Protein AF-A0A497QZU1-F1 (afdb_monomer_lite)

Sequence (92 aa):
HVEPPEGDLGTTFKISGMVVDENHVGLEGFRVVLYESVGMEEKPIDETYTDEHGAFVFYWKPSYSGTYFFVVKAFNRDGVMTSRATGSFKVL

Radius of gyration: 13.89 Å; chains: 1; bounding box: 35×28×38 Å

pLDDT: mean 94.3, std 6.15, range [54.34, 98.62]

Structure (mmCIF, N/CA/C/O backbone):
data_AF-A0A497QZU1-F1
#
_entry.id   AF-A0A497QZU1-F1
#
loop_
_atom_site.group_PDB
_atom_site.id
_atom_site.type_symbol
_atom_site.label_atom_id
_atom_site.label_alt_id
_atom_site.label_comp_id
_atom_site.label_asym_id
_atom_site.label_entity_id
_atom_site.label_seq_id
_atom_site.pdbx_PDB_ins_code
_atom_site.Cartn_x
_atom_site.Cartn_y
_atom_site.Cartn_z
_atom_site.occupancy
_atom_site.B_iso_or_equiv
_atom_site.auth_seq_id
_atom_site.auth_comp_id
_atom_site.auth_asym_id
_atom_site.auth_atom_id
_atom_site.pdbx_PDB_model_num
ATOM 1 N N . HIS A 1 1 ? -16.239 19.260 -2.091 1.00 54.34 1 HIS A N 1
ATOM 2 C CA . HIS A 1 1 ? -15.737 18.485 -0.943 1.00 54.34 1 HIS A CA 1
ATOM 3 C C . HIS A 1 1 ? -16.260 17.074 -1.135 1.00 54.34 1 HIS A C 1
ATOM 5 O O . HIS A 1 1 ? -17.466 16.939 -1.282 1.00 54.34 1 HIS A O 1
ATOM 11 N N . VAL A 1 2 ? -15.384 16.083 -1.303 1.00 70.56 2 VAL A N 1
ATOM 12 C CA . VAL A 1 2 ? -15.798 14.676 -1.406 1.00 70.56 2 VAL A CA 1
ATOM 13 C C . VAL A 1 2 ? -15.591 14.089 -0.022 1.00 70.56 2 VAL A C 1
ATOM 15 O O . VAL A 1 2 ? -14.485 14.183 0.511 1.00 70.56 2 VAL A O 1
ATOM 18 N N . GLU A 1 3 ? -16.661 13.587 0.580 1.00 77.75 3 GLU A N 1
ATOM 19 C CA . GLU A 1 3 ? -16.572 12.914 1.872 1.00 77.75 3 GLU A CA 1
ATOM 20 C C . GLU A 1 3 ? -15.766 11.618 1.716 1.00 77.75 3 GLU A C 1
ATOM 22 O O . GLU A 1 3 ? -15.866 10.958 0.674 1.00 77.75 3 GLU A O 1
ATOM 27 N N . PRO A 1 4 ? -14.924 11.264 2.701 1.00 82.62 4 PRO A N 1
ATOM 28 C CA . PRO A 1 4 ? -14.198 10.009 2.647 1.00 82.62 4 PRO A CA 1
ATOM 29 C C . PRO A 1 4 ? -15.186 8.835 2.657 1.00 82.62 4 PRO A C 1
ATOM 31 O O . PRO A 1 4 ? -16.232 8.928 3.300 1.00 82.62 4 PRO A O 1
ATOM 34 N N . PRO A 1 5 ? -14.853 7.720 1.992 1.00 85.50 5 PRO A N 1
ATOM 35 C CA . PRO A 1 5 ? -15.611 6.486 2.147 1.00 85.50 5 PRO A CA 1
ATOM 36 C C . PRO A 1 5 ? -15.727 6.098 3.629 1.00 85.50 5 PRO A C 1
ATOM 38 O O . PRO A 1 5 ? -14.784 6.287 4.404 1.00 85.50 5 PRO A O 1
ATOM 41 N N . GLU A 1 6 ? -16.897 5.575 3.999 1.00 91.44 6 GLU A N 1
ATOM 42 C CA . GLU A 1 6 ? -17.244 5.208 5.373 1.00 91.44 6 GLU A CA 1
ATOM 43 C C . GLU A 1 6 ? -17.329 3.686 5.557 1.00 91.44 6 GLU A C 1
ATOM 45 O O . GLU A 1 6 ? -17.625 2.947 4.613 1.00 91.44 6 GLU A O 1
ATOM 50 N N . GLY A 1 7 ? -17.095 3.207 6.779 1.00 89.69 7 GLY A N 1
ATOM 51 C CA . GLY A 1 7 ? -17.311 1.807 7.139 1.00 89.69 7 GLY A CA 1
ATOM 52 C C . GLY A 1 7 ? -17.229 1.546 8.638 1.00 89.69 7 GLY A C 1
ATOM 53 O O . GLY A 1 7 ? -16.732 2.375 9.393 1.00 89.69 7 GLY A O 1
ATOM 54 N N . ASP A 1 8 ? -17.705 0.382 9.067 1.00 92.31 8 ASP A N 1
ATOM 55 C CA . ASP A 1 8 ? -17.843 0.072 10.491 1.00 92.31 8 ASP A CA 1
ATOM 56 C C . ASP A 1 8 ? -16.532 -0.398 11.127 1.00 92.31 8 ASP A C 1
ATOM 58 O O . ASP A 1 8 ? -15.763 -1.171 10.530 1.00 92.31 8 ASP A O 1
ATOM 62 N N . LEU A 1 9 ? -16.315 -0.006 12.386 1.00 91.88 9 LEU A N 1
ATOM 63 C CA . LEU A 1 9 ? -15.245 -0.554 13.210 1.00 91.88 9 LEU A CA 1
ATOM 64 C C . LEU A 1 9 ? -15.277 -2.091 13.225 1.00 91.88 9 LEU A C 1
ATOM 66 O O . LEU A 1 9 ? -16.311 -2.731 13.402 1.00 91.88 9 LEU A O 1
ATOM 70 N N . GLY A 1 10 ? -14.105 -2.706 13.074 1.00 85.75 10 GLY A N 1
ATOM 71 C CA . GLY A 1 10 ? -13.967 -4.159 13.076 1.00 85.75 10 GLY A CA 1
ATOM 72 C C . GLY A 1 10 ? -14.101 -4.817 11.696 1.00 85.75 10 GLY A C 1
ATOM 73 O O . GLY A 1 10 ? -13.746 -5.995 11.567 1.00 85.75 10 GLY A O 1
ATOM 74 N N . THR A 1 11 ? -14.526 -4.069 10.675 1.00 91.12 11 THR A N 1
ATOM 75 C CA . THR A 1 11 ? -14.531 -4.505 9.271 1.00 91.12 11 THR A CA 1
ATOM 76 C C . THR A 1 11 ? -13.116 -4.483 8.694 1.00 91.12 11 THR A C 1
ATOM 78 O O . THR A 1 11 ? -12.326 -3.589 8.988 1.00 91.12 11 THR A O 1
ATOM 81 N N . THR A 1 12 ? -12.774 -5.476 7.872 1.00 93.44 12 THR A N 1
ATOM 82 C CA . THR A 1 12 ? -11.526 -5.456 7.098 1.00 93.44 12 THR A CA 1
ATOM 83 C C . THR A 1 12 ? -11.755 -4.719 5.785 1.00 93.44 12 THR A C 1
ATOM 85 O O . THR A 1 12 ? -12.603 -5.110 4.985 1.00 93.44 12 THR A O 1
ATOM 88 N N . PHE A 1 13 ? -10.959 -3.686 5.541 1.00 92.00 13 PHE A N 1
ATOM 89 C CA . PHE A 1 13 ? -10.965 -2.892 4.323 1.00 92.00 13 PHE A CA 1
ATOM 90 C C . PHE A 1 13 ? -9.839 -3.319 3.391 1.00 92.00 13 PHE A C 1
ATOM 92 O O . PHE A 1 13 ? -8.717 -3.605 3.817 1.00 92.00 13 PHE A O 1
ATOM 99 N N . LYS A 1 14 ? -10.146 -3.333 2.095 1.00 94.94 14 LYS A N 1
ATOM 100 C CA . LYS A 1 14 ? -9.171 -3.571 1.035 1.00 94.94 14 LYS A CA 1
ATOM 101 C C . LYS A 1 14 ? -8.634 -2.230 0.542 1.00 94.94 14 LYS A C 1
ATOM 103 O O . LYS A 1 14 ? -9.401 -1.415 0.037 1.00 94.94 14 LYS A O 1
ATOM 108 N N . ILE A 1 15 ? -7.323 -2.036 0.632 1.00 95.19 15 ILE A N 1
ATOM 109 C CA . ILE A 1 15 ? -6.618 -0.902 0.025 1.00 95.19 15 ILE A CA 1
ATOM 110 C C . ILE A 1 15 ? -5.757 -1.475 -1.094 1.00 95.19 15 ILE A C 1
ATOM 112 O O . ILE A 1 15 ? -4.899 -2.313 -0.845 1.00 95.19 15 ILE A O 1
ATOM 116 N N . SER A 1 16 ? -5.997 -1.068 -2.334 1.00 96.44 16 SER A N 1
ATOM 117 C CA . SER A 1 16 ? -5.284 -1.613 -3.492 1.00 96.44 16 SER A CA 1
ATOM 118 C C . SER A 1 16 ? -4.989 -0.543 -4.524 1.00 96.44 16 SER A C 1
ATOM 120 O O . SER A 1 16 ? -5.701 0.456 -4.609 1.00 96.44 16 SER A O 1
ATOM 122 N N . GLY A 1 17 ? -3.975 -0.791 -5.340 1.00 96.56 17 GLY A N 1
ATOM 123 C CA . GLY A 1 17 ? -3.597 0.076 -6.444 1.00 96.56 17 GLY A CA 1
ATOM 124 C C . GLY A 1 17 ? -2.631 -0.623 -7.388 1.00 96.56 17 GLY A C 1
ATOM 125 O O . GLY A 1 17 ? -2.427 -1.835 -7.301 1.00 96.56 17 GLY A O 1
ATOM 126 N N . MET A 1 18 ? -2.043 0.165 -8.284 1.00 97.56 18 MET A N 1
ATOM 127 C CA . MET A 1 18 ? -1.030 -0.291 -9.229 1.00 97.56 18 MET A CA 1
ATOM 128 C C . MET A 1 18 ? 0.171 0.651 -9.211 1.00 97.56 18 MET A C 1
ATOM 130 O O . MET A 1 18 ? 0.017 1.860 -9.032 1.00 97.56 18 MET A O 1
ATOM 134 N N . VAL A 1 19 ? 1.354 0.090 -9.427 1.00 97.38 19 VAL A N 1
ATOM 135 C CA . VAL A 1 19 ? 2.569 0.819 -9.779 1.00 97.38 19 VAL A CA 1
ATOM 136 C C . VAL A 1 19 ? 2.834 0.534 -11.249 1.00 97.38 19 VAL A C 1
ATOM 138 O O . VAL A 1 19 ? 3.034 -0.617 -11.634 1.00 97.38 19 VAL A O 1
ATOM 141 N N . VAL A 1 20 ? 2.794 1.581 -12.065 1.00 97.38 20 VAL A N 1
ATOM 142 C CA . VAL A 1 20 ? 2.975 1.492 -13.515 1.00 97.38 20 VAL A CA 1
ATOM 143 C C . VAL A 1 20 ? 4.053 2.464 -13.979 1.00 97.38 20 VAL A C 1
ATOM 145 O O . VAL A 1 20 ? 4.320 3.462 -13.306 1.00 97.38 20 VAL A O 1
ATOM 148 N N . ASP A 1 21 ? 4.679 2.170 -15.113 1.00 95.62 21 ASP A N 1
ATOM 149 C CA . ASP A 1 21 ? 5.568 3.107 -15.798 1.00 95.62 21 ASP A CA 1
ATOM 150 C C . ASP A 1 21 ? 4.790 4.176 -16.595 1.00 95.62 21 ASP A C 1
ATOM 152 O O . ASP A 1 21 ? 3.558 4.249 -16.569 1.00 95.62 21 ASP A O 1
ATOM 156 N N . GLU A 1 22 ? 5.516 5.022 -17.329 1.00 95.19 22 GLU A N 1
ATOM 157 C CA . GLU A 1 22 ? 4.936 6.067 -18.186 1.00 95.19 22 GLU A CA 1
ATOM 158 C C . GLU A 1 22 ? 4.044 5.526 -19.319 1.00 95.19 22 GLU A C 1
ATOM 160 O O . GLU A 1 22 ? 3.162 6.231 -19.811 1.00 95.19 22 GLU A O 1
ATOM 165 N N . ASN A 1 23 ? 4.226 4.259 -19.698 1.00 96.88 23 ASN A N 1
ATOM 166 C CA . ASN A 1 23 ? 3.449 3.565 -20.721 1.00 96.88 23 ASN A CA 1
ATOM 167 C C . ASN A 1 23 ? 2.274 2.773 -20.123 1.00 96.88 23 ASN A C 1
ATOM 169 O O . ASN A 1 23 ? 1.609 2.033 -20.847 1.00 96.88 23 ASN A O 1
ATOM 173 N N . HIS A 1 24 ? 1.986 2.952 -18.828 1.00 93.94 24 HIS A N 1
ATOM 174 C CA . HIS A 1 24 ? 0.970 2.216 -18.072 1.00 93.94 24 HIS A CA 1
ATOM 175 C C . HIS A 1 24 ? 1.233 0.700 -17.991 1.00 93.94 24 HIS A C 1
ATOM 177 O O . HIS A 1 24 ? 0.303 -0.086 -17.802 1.00 93.94 24 HIS A O 1
ATOM 183 N N . VAL A 1 25 ? 2.496 0.280 -18.107 1.00 97.62 25 VAL A N 1
ATOM 184 C CA . VAL A 1 25 ? 2.913 -1.111 -17.904 1.00 97.62 25 VAL A CA 1
ATOM 185 C C . VAL A 1 25 ? 3.188 -1.343 -16.421 1.00 97.62 25 VAL A C 1
ATOM 187 O O . VAL A 1 25 ? 3.878 -0.555 -15.777 1.00 97.62 25 VAL A O 1
ATOM 190 N N . GLY A 1 26 ? 2.638 -2.428 -15.875 1.00 97.75 26 GLY A N 1
ATOM 191 C CA . GLY A 1 26 ? 2.820 -2.831 -14.483 1.00 97.75 26 GLY A CA 1
ATOM 192 C C . GLY A 1 26 ? 4.275 -3.110 -14.115 1.00 97.75 26 GLY A C 1
ATOM 193 O O . GLY A 1 26 ? 4.990 -3.783 -14.854 1.00 97.75 26 GLY A O 1
ATOM 194 N N . LEU A 1 27 ? 4.707 -2.608 -12.958 1.00 97.69 27 LEU A N 1
ATOM 1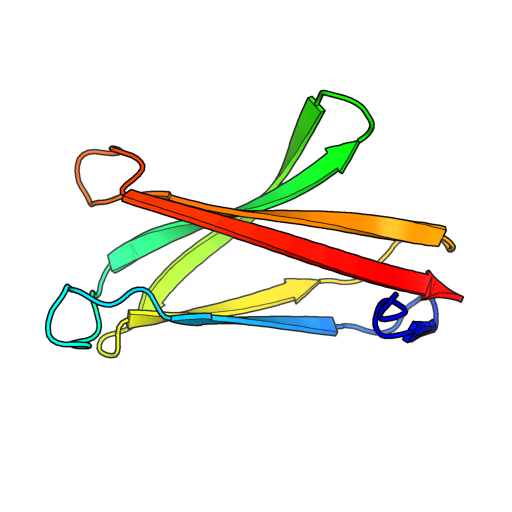95 C CA . LEU A 1 27 ? 6.072 -2.772 -12.464 1.00 97.69 27 LEU A CA 1
ATOM 196 C C . LEU A 1 27 ? 6.127 -3.763 -11.299 1.00 97.69 27 LEU A C 1
ATOM 198 O O . LEU A 1 27 ? 5.750 -3.433 -10.175 1.00 97.69 27 LEU A O 1
ATOM 202 N N . GLU A 1 28 ? 6.636 -4.966 -11.560 1.00 98.25 28 GLU A N 1
ATOM 203 C CA . GLU A 1 28 ? 6.770 -6.057 -10.586 1.00 98.25 28 GLU A CA 1
ATOM 204 C C . GLU A 1 28 ? 7.897 -5.846 -9.561 1.00 98.25 28 GLU A C 1
ATOM 206 O O . GLU A 1 28 ? 9.016 -5.417 -9.876 1.00 98.25 28 GLU A O 1
ATOM 211 N N . GLY A 1 29 ? 7.635 -6.260 -8.319 1.00 97.75 29 GLY A N 1
ATOM 212 C CA . GLY A 1 29 ? 8.638 -6.348 -7.263 1.00 97.75 29 GLY A CA 1
ATOM 213 C C . GLY A 1 29 ? 9.030 -4.998 -6.668 1.00 97.75 29 GLY A C 1
ATOM 214 O O . GLY A 1 29 ? 10.061 -4.902 -6.001 1.00 97.75 29 GLY A O 1
ATOM 215 N N . PHE A 1 30 ? 8.231 -3.954 -6.894 1.00 98.44 30 PHE A N 1
ATOM 216 C CA . PHE A 1 30 ? 8.344 -2.704 -6.153 1.00 98.44 30 PHE A CA 1
ATOM 217 C C . PHE A 1 30 ? 7.837 -2.935 -4.736 1.00 98.44 30 PHE A C 1
ATOM 219 O O . PHE A 1 30 ? 6.748 -3.474 -4.536 1.00 98.44 30 PHE A O 1
ATOM 226 N N . ARG A 1 31 ? 8.618 -2.504 -3.746 1.00 98.62 31 ARG A N 1
ATOM 227 C CA . ARG A 1 31 ? 8.187 -2.523 -2.349 1.00 98.62 31 ARG A CA 1
ATOM 228 C C . ARG A 1 31 ? 7.163 -1.415 -2.152 1.00 98.62 31 ARG A C 1
ATOM 230 O O . ARG A 1 31 ? 7.458 -0.254 -2.424 1.00 98.62 31 ARG A O 1
ATOM 237 N N . VAL A 1 32 ? 5.988 -1.752 -1.644 1.00 98.62 32 VAL A N 1
ATOM 238 C CA . VAL A 1 32 ? 4.915 -0.804 -1.346 1.00 98.62 32 VAL A CA 1
ATOM 239 C C . VAL A 1 32 ? 4.663 -0.812 0.151 1.00 98.62 32 VAL A C 1
ATOM 241 O O . VAL A 1 32 ? 4.480 -1.869 0.746 1.00 98.62 32 VAL A O 1
ATOM 244 N N . VAL A 1 33 ? 4.647 0.366 0.766 1.00 98.56 33 VAL A N 1
ATOM 245 C CA . VAL A 1 33 ? 4.432 0.521 2.208 1.00 98.56 33 VAL A CA 1
ATOM 246 C C . VAL A 1 33 ? 3.207 1.395 2.441 1.00 98.56 33 VAL A C 1
ATOM 248 O O . VAL A 1 33 ? 3.111 2.501 1.895 1.00 98.56 33 VAL A O 1
ATOM 251 N N . LEU A 1 34 ? 2.279 0.889 3.251 1.00 98.31 34 LEU A N 1
ATOM 252 C CA . LEU A 1 34 ? 1.114 1.613 3.739 1.00 98.31 34 LEU A CA 1
ATOM 253 C C . LEU A 1 34 ? 1.467 2.296 5.062 1.00 98.31 34 LEU A C 1
ATOM 255 O O . LEU A 1 34 ? 1.914 1.647 6.007 1.00 98.31 34 LEU A O 1
ATOM 259 N N . TYR A 1 35 ? 1.222 3.598 5.143 1.00 97.75 35 TYR A N 1
ATOM 260 C CA . TYR A 1 35 ? 1.406 4.407 6.341 1.00 97.75 35 TYR A CA 1
ATOM 261 C C . TYR A 1 35 ? 0.078 5.000 6.803 1.00 97.75 35 TYR A C 1
ATOM 263 O O . TYR A 1 35 ? -0.734 5.436 5.986 1.00 97.75 35 TYR A O 1
ATOM 271 N N . GLU A 1 36 ? -0.095 5.087 8.118 1.00 95.69 36 GLU A N 1
ATOM 272 C CA . GLU A 1 36 ? -1.073 5.958 8.765 1.00 95.69 36 GLU A CA 1
ATOM 273 C C . GLU A 1 36 ? -0.425 7.327 8.972 1.00 95.69 36 GLU A C 1
ATOM 275 O O . GLU A 1 36 ? 0.674 7.421 9.523 1.00 95.69 36 GLU A O 1
ATOM 280 N N . SER A 1 37 ? -1.087 8.394 8.538 1.00 95.31 37 SER A N 1
ATOM 281 C CA . SER A 1 37 ? -0.666 9.758 8.837 1.00 95.31 37 SER A CA 1
ATOM 282 C C . SER A 1 37 ? -1.356 10.234 10.111 1.00 95.31 37 SER A C 1
ATOM 284 O O . SER A 1 37 ? -2.580 10.365 10.157 1.00 95.31 37 SER A O 1
ATOM 286 N N . VAL A 1 38 ? -0.558 10.497 11.145 1.00 90.50 38 VAL A N 1
ATOM 287 C CA . VAL A 1 38 ? -1.018 10.971 12.454 1.00 90.50 38 VAL A CA 1
ATOM 288 C C . VAL A 1 38 ? -0.364 12.324 12.720 1.00 90.50 38 VAL A C 1
ATOM 290 O O . VAL A 1 38 ? 0.807 12.420 13.085 1.00 90.50 38 VAL A O 1
ATOM 293 N N . GLY A 1 39 ? -1.114 13.402 12.487 1.00 88.19 39 GLY A N 1
ATOM 294 C CA . GLY A 1 39 ? -0.570 14.759 12.543 1.00 88.19 39 GLY A CA 1
ATOM 295 C C . GLY A 1 39 ? 0.468 14.992 11.441 1.00 88.19 39 GLY A C 1
ATOM 296 O O . GLY A 1 39 ? 0.128 14.976 10.262 1.00 88.19 39 GLY A O 1
ATOM 297 N N . MET A 1 40 ? 1.724 15.235 11.825 1.00 88.12 40 MET A N 1
ATOM 298 C CA . MET A 1 40 ? 2.849 15.402 10.888 1.00 88.12 40 MET A CA 1
ATOM 299 C C . MET A 1 40 ? 3.684 14.126 10.711 1.00 88.12 40 MET A C 1
ATOM 301 O O . MET A 1 40 ? 4.623 14.118 9.917 1.00 88.12 40 MET A O 1
ATOM 305 N N . GLU A 1 41 ? 3.365 13.059 11.444 1.00 95.19 41 GLU A N 1
ATOM 306 C CA . GLU A 1 41 ? 4.099 11.798 11.393 1.00 95.19 41 GLU A CA 1
ATOM 307 C C . GLU A 1 41 ? 3.427 10.805 10.439 1.00 95.19 41 GLU A C 1
ATOM 309 O O . GLU A 1 41 ? 2.204 10.783 10.283 1.00 95.19 41 GLU A O 1
ATOM 314 N N . GLU A 1 42 ? 4.241 9.963 9.802 1.00 96.69 42 GLU A N 1
ATOM 315 C CA . GLU A 1 42 ? 3.786 8.834 8.991 1.00 96.69 42 GLU A CA 1
ATOM 316 C C . GLU A 1 42 ? 4.281 7.542 9.647 1.00 96.69 42 GLU A C 1
ATOM 318 O O . GLU A 1 42 ? 5.478 7.243 9.652 1.00 96.69 42 GLU A O 1
ATOM 323 N N . LYS A 1 43 ? 3.355 6.768 10.212 1.00 96.19 43 LYS A N 1
ATOM 324 C CA . LYS A 1 43 ? 3.651 5.509 10.893 1.00 96.19 43 LYS A CA 1
ATOM 325 C C . LYS A 1 43 ? 3.404 4.337 9.940 1.00 96.19 43 LYS A C 1
ATOM 327 O O . LYS A 1 43 ? 2.290 4.224 9.431 1.00 96.19 43 LYS A O 1
ATOM 332 N N . PRO A 1 44 ? 4.388 3.455 9.688 1.00 97.06 44 PRO A N 1
ATOM 333 C CA . PRO A 1 44 ? 4.168 2.293 8.834 1.00 97.06 44 PRO A CA 1
ATOM 334 C C . PRO A 1 44 ? 3.160 1.342 9.490 1.00 97.06 44 PRO A C 1
ATOM 336 O O . PRO A 1 44 ? 3.269 1.038 10.681 1.00 97.06 44 PRO A O 1
ATOM 339 N N . ILE A 1 45 ? 2.180 0.898 8.707 1.00 96.12 45 ILE A N 1
ATOM 340 C CA . ILE A 1 45 ? 1.175 -0.092 9.106 1.00 96.12 45 ILE A CA 1
ATOM 341 C C . ILE A 1 45 ? 1.571 -1.467 8.579 1.00 96.12 45 ILE A C 1
ATOM 343 O O . ILE A 1 45 ? 1.581 -2.430 9.339 1.00 96.12 45 ILE A O 1
ATOM 347 N N . ASP A 1 46 ? 1.857 -1.544 7.279 1.00 98.06 46 ASP A N 1
ATOM 348 C CA . ASP A 1 46 ? 2.062 -2.800 6.561 1.00 98.06 46 ASP A CA 1
ATOM 349 C C . ASP A 1 46 ? 2.921 -2.576 5.308 1.00 98.06 46 ASP A C 1
ATOM 351 O O . ASP A 1 46 ? 3.052 -1.446 4.818 1.00 98.06 46 ASP A O 1
ATOM 355 N N . GLU A 1 47 ? 3.489 -3.652 4.773 1.00 98.19 47 GLU A N 1
ATOM 356 C CA . GLU A 1 47 ? 4.258 -3.643 3.533 1.00 98.19 47 GLU A CA 1
ATOM 357 C C . GLU A 1 47 ? 3.951 -4.855 2.653 1.00 98.19 47 GLU A C 1
ATOM 359 O O . GLU A 1 47 ? 3.634 -5.943 3.121 1.00 98.19 47 GLU A O 1
ATOM 364 N N . THR A 1 48 ? 4.050 -4.655 1.345 1.00 98.50 48 THR A N 1
ATOM 365 C CA . THR A 1 48 ? 3.875 -5.709 0.347 1.00 98.50 48 THR A CA 1
ATOM 366 C C . THR A 1 48 ? 4.745 -5.423 -0.874 1.00 98.50 48 THR A C 1
ATOM 368 O O . THR A 1 48 ? 5.448 -4.410 -0.932 1.00 98.50 48 THR A O 1
ATOM 371 N N . TYR A 1 49 ? 4.699 -6.310 -1.860 1.00 98.44 49 TYR A N 1
ATOM 372 C CA . TYR A 1 49 ? 5.370 -6.141 -3.141 1.00 98.44 49 TYR A CA 1
ATOM 373 C C . TYR A 1 49 ? 4.355 -6.201 -4.271 1.00 98.44 49 TYR A C 1
ATOM 375 O O . TYR A 1 49 ? 3.357 -6.917 -4.179 1.00 98.44 49 TYR A O 1
ATOM 383 N N . THR A 1 50 ? 4.602 -5.438 -5.329 1.00 98.56 50 THR A N 1
ATOM 384 C CA . THR A 1 50 ? 3.777 -5.525 -6.530 1.00 98.56 50 THR A CA 1
ATOM 385 C C . THR A 1 50 ? 3.966 -6.856 -7.250 1.00 98.56 50 THR A C 1
ATOM 387 O O . THR A 1 50 ? 5.087 -7.362 -7.341 1.00 98.56 50 THR A O 1
ATOM 390 N N . ASP A 1 51 ? 2.868 -7.402 -7.768 1.00 98.50 51 ASP A N 1
ATOM 391 C CA . ASP A 1 51 ? 2.864 -8.611 -8.597 1.00 98.50 51 ASP A CA 1
ATOM 392 C C . ASP A 1 51 ? 3.349 -8.349 -10.038 1.00 98.50 51 ASP A C 1
ATOM 394 O O . ASP A 1 51 ? 3.754 -7.235 -10.380 1.00 98.50 51 ASP A O 1
ATOM 398 N N . GLU A 1 52 ? 3.297 -9.372 -10.900 1.00 98.00 52 GLU A N 1
ATOM 399 C CA . GLU A 1 52 ? 3.716 -9.297 -12.313 1.00 98.00 52 GLU A CA 1
ATOM 400 C C . GLU A 1 52 ? 2.961 -8.231 -13.136 1.00 98.00 52 GLU A C 1
ATOM 402 O O . GLU A 1 52 ? 3.448 -7.780 -14.171 1.00 98.00 52 GLU A O 1
ATOM 407 N N . HIS A 1 53 ? 1.792 -7.785 -12.663 1.00 97.88 53 HIS A N 1
ATOM 408 C CA . HIS A 1 53 ? 0.986 -6.731 -13.278 1.00 97.88 53 HIS A CA 1
ATOM 409 C C . HIS A 1 53 ? 1.181 -5.369 -12.597 1.00 97.88 53 HIS A C 1
ATOM 411 O O . HIS A 1 53 ? 0.471 -4.411 -12.910 1.00 97.88 53 HIS A O 1
ATOM 417 N N . GLY A 1 54 ? 2.122 -5.248 -11.658 1.00 98.19 54 GLY A N 1
ATOM 418 C CA . GLY A 1 54 ? 2.338 -4.034 -10.878 1.00 98.19 54 GLY A CA 1
ATOM 419 C C . GLY A 1 54 ? 1.268 -3.787 -9.811 1.00 98.19 54 GLY A C 1
ATOM 420 O O . GLY A 1 54 ? 1.241 -2.705 -9.223 1.00 98.19 54 GLY A O 1
ATOM 421 N N . ALA A 1 55 ? 0.363 -4.735 -9.559 1.00 98.44 55 ALA A N 1
ATOM 422 C CA . ALA A 1 55 ? -0.737 -4.558 -8.622 1.00 98.44 55 ALA A CA 1
ATOM 423 C C . ALA A 1 55 ? -0.309 -4.882 -7.186 1.00 98.44 55 ALA A C 1
ATOM 425 O O . ALA A 1 55 ? 0.538 -5.738 -6.943 1.00 98.44 55 ALA A O 1
ATOM 426 N N . PHE A 1 56 ? -0.916 -4.196 -6.217 1.00 98.31 56 PHE A N 1
ATOM 427 C CA . PHE A 1 56 ? -0.724 -4.465 -4.793 1.00 98.31 56 PHE A CA 1
ATOM 428 C C . PHE A 1 56 ? -2.049 -4.409 -4.030 1.00 98.31 56 PHE A C 1
ATOM 430 O O . PHE A 1 56 ? -2.999 -3.722 -4.425 1.00 98.31 56 PHE A O 1
ATOM 437 N N .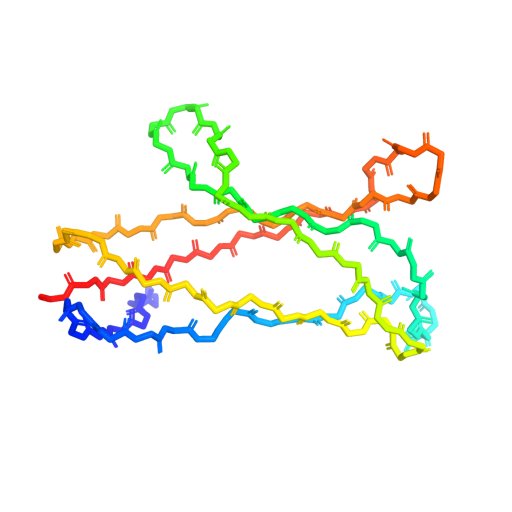 VAL A 1 57 ? -2.101 -5.109 -2.896 1.00 98.19 57 VAL A N 1
ATOM 438 C CA . VAL A 1 57 ? -3.250 -5.112 -1.989 1.00 98.19 57 VAL A CA 1
ATOM 439 C C . VAL A 1 57 ? -2.804 -5.164 -0.531 1.00 98.19 57 VAL A C 1
ATOM 441 O O . VAL A 1 57 ? -1.900 -5.913 -0.177 1.00 98.19 57 VAL A O 1
ATOM 444 N N . PHE A 1 58 ? -3.491 -4.395 0.307 1.00 97.75 58 PHE A N 1
ATOM 445 C CA . PHE A 1 58 ? -3.450 -4.458 1.761 1.00 97.75 58 PHE A CA 1
ATOM 446 C C . PHE A 1 58 ? -4.839 -4.794 2.296 1.00 97.75 58 PHE A C 1
ATOM 448 O O . PHE A 1 58 ? -5.857 -4.326 1.770 1.00 97.75 58 PHE A O 1
ATOM 455 N N . TYR A 1 59 ? -4.867 -5.563 3.380 1.00 96.06 59 TYR A N 1
ATOM 456 C CA . TYR A 1 59 ? -6.072 -5.852 4.147 1.00 96.06 59 TYR A CA 1
ATOM 457 C C . TYR A 1 59 ? -5.928 -5.215 5.520 1.00 96.06 59 TYR A C 1
ATOM 459 O O . TYR A 1 59 ? -5.243 -5.735 6.396 1.00 96.06 59 TYR A O 1
ATOM 467 N N . TRP A 1 60 ? -6.566 -4.066 5.699 1.00 94.50 60 TRP A N 1
ATOM 468 C CA . TRP A 1 60 ? -6.430 -3.259 6.902 1.00 94.50 60 TRP A CA 1
ATOM 469 C C . TRP A 1 60 ? -7.704 -3.315 7.742 1.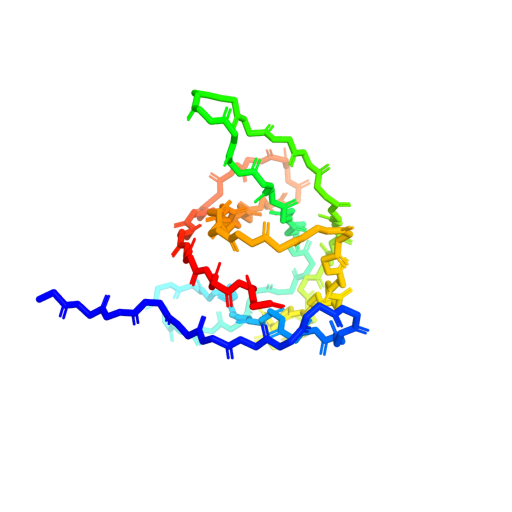00 94.50 60 TRP A C 1
ATOM 471 O O . TRP A 1 60 ? -8.811 -3.277 7.212 1.00 94.50 60 TRP A O 1
ATOM 481 N N . LYS A 1 61 ? -7.557 -3.404 9.063 1.00 94.19 61 LYS A N 1
ATOM 482 C CA . LYS A 1 61 ? -8.673 -3.428 10.010 1.00 94.19 61 LYS A CA 1
ATOM 483 C C . LYS A 1 61 ? -8.449 -2.355 11.083 1.00 94.19 61 LYS A C 1
ATOM 485 O O . LYS A 1 61 ? -7.464 -2.466 11.816 1.00 94.19 61 LYS A O 1
ATOM 490 N N . PRO A 1 62 ? -9.321 -1.336 11.196 1.00 92.38 62 PRO A N 1
ATOM 491 C CA . PRO A 1 62 ? -9.194 -0.303 12.216 1.00 92.38 62 PRO A CA 1
ATOM 492 C C . PRO A 1 62 ? -9.385 -0.874 13.618 1.00 92.38 62 PRO A C 1
ATOM 494 O O . PRO A 1 62 ? -10.164 -1.808 13.829 1.00 92.38 62 PRO A O 1
ATOM 497 N N . SER A 1 63 ? -8.696 -0.268 14.582 1.00 90.06 63 SER A N 1
ATOM 498 C CA . SER A 1 63 ? -8.822 -0.577 16.010 1.00 90.06 63 SER A CA 1
ATOM 499 C C . SER A 1 63 ? -9.655 0.450 16.784 1.00 90.06 63 SER A C 1
ATOM 501 O O . SER A 1 63 ? -10.001 0.192 17.934 1.00 90.06 63 SER A O 1
ATOM 503 N N . TYR A 1 64 ? -10.000 1.586 16.170 1.00 91.81 64 TYR A N 1
ATOM 504 C CA . TYR A 1 64 ? -10.837 2.631 16.757 1.00 91.81 64 TYR A CA 1
ATOM 505 C C . TYR A 1 64 ? -11.684 3.341 15.683 1.00 91.81 64 TYR A C 1
ATOM 507 O O . TYR A 1 64 ? -11.399 3.253 14.491 1.00 91.81 64 TYR A O 1
ATOM 515 N N . SER A 1 65 ? -12.760 4.012 16.094 1.00 93.62 65 SER A N 1
ATOM 516 C CA . SER A 1 65 ? -13.590 4.845 15.212 1.00 93.62 65 SER A CA 1
ATOM 517 C C . SER A 1 65 ? -12.927 6.203 14.962 1.00 93.62 65 SER A C 1
ATOM 519 O O . SER A 1 65 ? -12.289 6.755 15.860 1.00 93.62 65 SER A O 1
ATOM 521 N N . GLY A 1 66 ? -13.140 6.794 13.790 1.00 93.12 66 GLY A N 1
ATOM 522 C CA . GLY A 1 66 ? -12.607 8.106 13.427 1.00 93.12 66 GLY A CA 1
ATOM 523 C C . GLY A 1 66 ? -12.138 8.183 11.978 1.00 93.12 66 GLY A C 1
ATOM 524 O O . GLY A 1 66 ? -12.269 7.236 11.206 1.00 93.12 66 GLY A O 1
ATOM 525 N N . THR A 1 67 ? -11.590 9.334 11.595 1.00 93.94 67 THR A N 1
ATOM 526 C CA . THR A 1 67 ? -11.029 9.524 10.252 1.00 93.94 67 THR A CA 1
ATOM 527 C C . THR A 1 67 ? -9.566 9.106 10.229 1.00 93.94 67 THR A C 1
ATOM 529 O O . THR A 1 67 ? -8.738 9.697 10.918 1.00 93.94 67 THR A O 1
ATOM 532 N N . TYR A 1 68 ? -9.254 8.136 9.380 1.00 93.56 68 TYR A N 1
ATOM 533 C CA . TYR A 1 68 ? -7.902 7.703 9.069 1.00 93.56 68 TYR A CA 1
ATOM 534 C C . TYR A 1 68 ? -7.408 8.399 7.807 1.00 93.56 68 TYR A C 1
ATOM 536 O O . TYR A 1 68 ? -8.137 8.518 6.819 1.00 93.56 68 TYR A O 1
ATOM 544 N N . PHE A 1 69 ? -6.149 8.824 7.832 1.00 95.06 69 PHE A N 1
ATOM 545 C CA . PHE A 1 69 ? -5.439 9.349 6.673 1.00 95.06 69 PHE A CA 1
ATOM 546 C C . PHE A 1 69 ? -4.317 8.384 6.324 1.00 95.06 69 PHE A C 1
ATOM 548 O O . PHE A 1 69 ? -3.497 8.044 7.173 1.00 95.06 69 PHE A O 1
ATOM 555 N N . PHE A 1 70 ? -4.277 7.946 5.074 1.00 96.00 70 PHE A N 1
ATOM 556 C CA . PHE A 1 70 ? -3.296 6.993 4.588 1.00 96.00 70 PHE A CA 1
ATOM 557 C C . PHE A 1 70 ? -2.339 7.641 3.611 1.00 96.00 70 PHE A C 1
ATOM 559 O O . PHE A 1 70 ? -2.719 8.487 2.797 1.00 96.00 70 PHE A O 1
ATOM 566 N N . VAL A 1 71 ? -1.101 7.170 3.660 1.00 97.12 71 VAL A N 1
ATOM 567 C CA . VAL A 1 71 ? -0.081 7.442 2.658 1.00 97.12 71 VAL A CA 1
ATOM 568 C C . VAL A 1 71 ? 0.441 6.104 2.169 1.00 97.12 71 VAL A C 1
ATOM 570 O O . VAL A 1 71 ? 0.858 5.269 2.962 1.00 97.12 71 VAL A O 1
ATOM 573 N N . VAL A 1 72 ? 0.434 5.894 0.861 1.00 97.88 72 VAL A N 1
ATOM 574 C CA . VAL A 1 72 ? 1.053 4.731 0.229 1.00 97.88 72 VAL A CA 1
ATOM 575 C C . VAL A 1 72 ? 2.293 5.210 -0.502 1.00 97.88 72 VAL A C 1
ATOM 577 O O . VAL A 1 72 ? 2.221 6.169 -1.273 1.00 97.88 72 VAL A O 1
ATOM 580 N N . LYS A 1 73 ? 3.430 4.561 -0.260 1.00 98.38 73 LYS A N 1
ATOM 581 C CA . LYS A 1 73 ? 4.688 4.843 -0.961 1.00 98.38 73 LYS A CA 1
ATOM 582 C C . LYS A 1 73 ? 5.177 3.591 -1.663 1.00 98.38 73 LYS A C 1
ATOM 584 O O . LYS A 1 73 ? 5.182 2.524 -1.055 1.00 98.38 73 LYS A O 1
ATOM 589 N N . ALA A 1 74 ? 5.619 3.741 -2.905 1.00 98.38 74 ALA 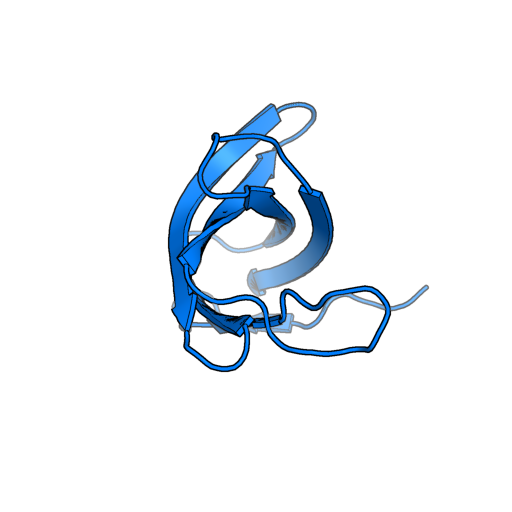A N 1
ATOM 590 C CA . ALA A 1 74 ? 6.278 2.681 -3.656 1.00 98.38 74 ALA A CA 1
ATOM 591 C C . ALA A 1 74 ? 7.768 2.994 -3.803 1.00 98.38 74 ALA A C 1
ATOM 593 O O . ALA A 1 74 ? 8.151 4.145 -4.036 1.00 98.38 74 ALA A O 1
ATOM 594 N N . PHE A 1 75 ? 8.591 1.961 -3.674 1.00 98.44 75 PHE A N 1
ATOM 595 C CA . PHE A 1 75 ? 10.039 2.017 -3.770 1.00 98.44 75 PHE A CA 1
ATOM 596 C C . PHE A 1 75 ? 10.508 1.004 -4.810 1.00 98.44 75 PHE A C 1
ATOM 598 O O . PHE A 1 75 ? 10.038 -0.137 -4.829 1.00 98.44 75 PHE A O 1
ATOM 605 N N . ASN A 1 76 ? 11.444 1.413 -5.662 1.00 96.50 76 ASN A N 1
ATOM 606 C CA . ASN A 1 76 ? 12.099 0.494 -6.584 1.00 96.50 76 ASN A CA 1
ATOM 607 C C . ASN A 1 76 ? 13.027 -0.480 -5.824 1.00 96.50 76 ASN A C 1
ATOM 609 O O . ASN A 1 76 ? 13.191 -0.398 -4.603 1.00 96.50 76 ASN A O 1
ATOM 613 N N . ARG A 1 77 ? 13.663 -1.403 -6.553 1.00 93.75 77 ARG A N 1
ATOM 614 C CA . ARG A 1 77 ? 14.551 -2.427 -5.970 1.00 93.75 77 ARG A CA 1
ATOM 615 C C . ARG A 1 77 ? 15.795 -1.853 -5.282 1.00 93.75 77 ARG A C 1
ATOM 617 O O . ARG A 1 77 ? 16.334 -2.500 -4.392 1.00 93.75 77 ARG A O 1
ATOM 624 N N . ASP A 1 78 ? 16.193 -0.636 -5.641 1.00 96.75 78 ASP A N 1
ATOM 625 C CA . ASP A 1 78 ? 17.311 0.082 -5.019 1.00 96.75 78 ASP A CA 1
ATOM 626 C C . ASP A 1 78 ? 16.887 0.853 -3.753 1.00 96.75 78 ASP A C 1
ATOM 628 O O . ASP A 1 78 ? 17.695 1.548 -3.139 1.00 96.75 78 ASP A O 1
ATOM 632 N N . GLY A 1 79 ? 15.613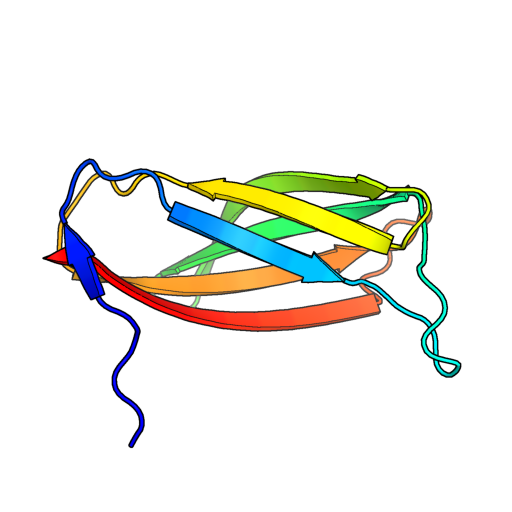 0.761 -3.354 1.00 95.56 79 GLY A N 1
ATOM 633 C CA . GLY A 1 79 ? 15.067 1.454 -2.187 1.00 95.56 79 GLY A CA 1
ATOM 634 C C . GLY A 1 79 ? 14.736 2.929 -2.428 1.00 95.56 79 GLY A C 1
ATOM 635 O O . GLY A 1 79 ? 14.439 3.652 -1.476 1.00 95.56 79 GLY A O 1
ATOM 636 N N . VAL A 1 80 ? 14.753 3.393 -3.679 1.00 97.38 80 VAL A N 1
ATOM 637 C CA . VAL A 1 80 ? 14.384 4.766 -4.043 1.00 97.38 80 VAL A CA 1
ATOM 638 C C . VAL A 1 80 ? 12.868 4.869 -4.161 1.00 97.38 80 VAL A C 1
ATOM 640 O O . VAL A 1 80 ? 12.245 4.103 -4.894 1.00 97.38 80 VAL A O 1
ATOM 643 N N . MET A 1 81 ? 12.265 5.833 -3.462 1.00 97.12 81 MET A N 1
ATOM 644 C CA . MET A 1 81 ? 10.830 6.108 -3.570 1.00 97.12 81 MET A CA 1
ATOM 645 C C . MET A 1 81 ? 10.507 6.654 -4.963 1.00 97.12 81 MET A C 1
ATOM 647 O O . MET A 1 81 ? 11.028 7.697 -5.353 1.00 97.12 81 MET A O 1
ATOM 651 N N . THR A 1 82 ? 9.616 5.988 -5.689 1.00 96.44 82 THR A N 1
ATOM 652 C CA . THR A 1 82 ? 9.212 6.379 -7.049 1.00 96.44 82 THR A CA 1
ATOM 653 C C . THR A 1 82 ? 7.808 6.956 -7.108 1.00 96.44 82 THR A C 1
ATOM 655 O O . THR A 1 82 ? 7.473 7.683 -8.041 1.00 96.44 82 THR A O 1
ATOM 658 N N . SER A 1 83 ? 6.958 6.643 -6.130 1.00 94.62 83 SER A N 1
ATOM 659 C CA . SER A 1 83 ? 5.563 7.082 -6.135 1.00 94.62 83 SER A CA 1
ATOM 660 C C . SER A 1 83 ? 5.019 7.270 -4.725 1.00 94.62 83 SER A C 1
ATOM 662 O O . SER A 1 83 ? 5.433 6.589 -3.784 1.00 94.62 83 SER A O 1
ATOM 664 N N . ARG A 1 84 ? 4.060 8.192 -4.598 1.00 96.25 84 ARG A N 1
ATOM 665 C CA . ARG A 1 84 ? 3.319 8.473 -3.367 1.00 96.25 84 ARG A CA 1
ATOM 666 C C . ARG A 1 84 ? 1.856 8.748 -3.701 1.00 96.25 84 ARG A C 1
ATOM 668 O O . ARG A 1 84 ? 1.579 9.561 -4.577 1.00 96.25 84 ARG A O 1
ATOM 675 N N . ALA A 1 85 ? 0.944 8.127 -2.967 1.00 95.62 85 ALA A N 1
ATOM 676 C CA . ALA A 1 85 ? -0.488 8.398 -3.023 1.00 95.62 85 ALA A CA 1
ATOM 677 C C . ALA A 1 85 ? -1.030 8.636 -1.612 1.00 95.62 85 ALA A C 1
ATOM 679 O O . ALA A 1 85 ? -0.485 8.112 -0.639 1.00 95.62 85 ALA A O 1
ATOM 680 N N . THR A 1 86 ? -2.094 9.425 -1.493 1.00 95.00 86 THR A N 1
ATOM 681 C CA . THR A 1 86 ? -2.778 9.666 -0.220 1.00 95.00 86 THR A CA 1
ATOM 682 C C . THR A 1 86 ? -4.260 9.352 -0.341 1.00 95.00 86 THR A C 1
ATOM 684 O O . THR A 1 86 ? -4.847 9.456 -1.416 1.00 95.00 86 THR A O 1
ATOM 687 N N . GLY A 1 87 ? -4.869 8.964 0.772 1.00 92.19 87 GLY A N 1
ATOM 688 C CA . GLY A 1 87 ? -6.301 8.709 0.861 1.00 92.19 87 GLY A CA 1
ATOM 689 C C . GLY A 1 87 ? -6.803 8.943 2.275 1.00 92.19 87 GLY A C 1
ATOM 690 O O . GLY A 1 87 ? -6.014 9.080 3.209 1.00 92.19 87 GLY A O 1
ATOM 691 N N . SER A 1 88 ? -8.116 8.991 2.442 1.00 93.00 88 SER A N 1
ATOM 692 C CA . SER A 1 88 ? -8.740 9.014 3.760 1.00 93.00 88 SER A CA 1
ATOM 693 C C . SER A 1 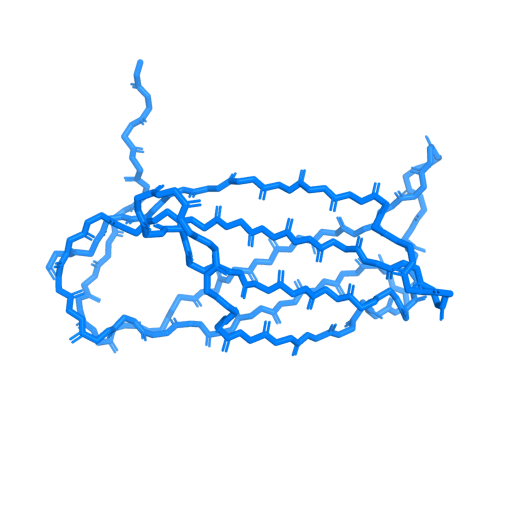88 ? -9.948 8.093 3.798 1.00 93.00 88 SER A C 1
ATOM 695 O O . SER A 1 88 ? -10.580 7.830 2.776 1.00 93.00 88 SER A O 1
ATOM 697 N N . PHE A 1 89 ? -10.235 7.577 4.986 1.00 92.00 89 PHE A N 1
ATOM 698 C CA . PHE A 1 89 ? -11.350 6.680 5.248 1.00 92.00 89 PHE A CA 1
ATOM 699 C C . PHE A 1 89 ? -11.936 7.019 6.613 1.00 92.00 89 PHE A C 1
ATOM 701 O O . PHE A 1 89 ? -11.184 7.259 7.558 1.00 92.00 89 PHE A O 1
ATOM 708 N N . LYS A 1 90 ? -13.260 7.053 6.737 1.00 94.25 90 LYS A N 1
ATOM 709 C CA . LYS A 1 90 ? -13.926 7.323 8.011 1.00 94.25 90 LYS A CA 1
ATOM 710 C C . LYS A 1 90 ? -14.518 6.039 8.574 1.00 94.25 90 LYS A C 1
ATOM 712 O O . LYS A 1 90 ? -15.302 5.361 7.926 1.00 94.25 90 LYS A O 1
ATOM 717 N N . VAL A 1 91 ? -14.132 5.715 9.797 1.00 93.62 91 VAL A N 1
ATOM 718 C CA . VAL A 1 91 ? -14.629 4.557 10.533 1.00 93.62 91 VAL A CA 1
ATOM 719 C C . VAL A 1 91 ? -15.682 5.027 11.525 1.00 93.62 91 VAL A C 1
ATOM 721 O O . VAL A 1 91 ? -15.407 5.939 12.312 1.00 93.62 91 VAL A O 1
ATOM 724 N N . LEU A 1 92 ? -16.869 4.430 11.453 1.00 90.56 92 LEU A N 1
ATOM 725 C CA . LEU A 1 92 ? -18.003 4.706 12.337 1.00 90.56 92 LEU A CA 1
ATOM 726 C C . LEU A 1 92 ? -17.977 3.809 13.580 1.00 90.56 92 LEU A C 1
ATOM 728 O O . LEU A 1 92 ? -17.526 2.641 13.477 1.00 90.56 92 LEU A O 1
#

Foldseek 3Di:
DDDAAEDAAFDKDKDKDFDADPVRAGDWFWKKWKWWDDPPDTHTDDIDTAHNRRMDIDTDGDPDFAKTKMKMWTADPVRHTDDIDIGMYGYD

Secondary structure (DSSP, 8-state):
-PPPPEE-TTPPEEEEEE-B-TT--B-TT-EEEEEEEETTEEEEEEEEE--TTSEEEEEE--SSSEEEEEEEEEE-TTS-EEEEEEEEEEE-